Protein AF-A0A7I7SD32-F1 (afdb_monomer_lite)

InterPro domains:
  IPR035069 Antitoxin HicB/UPF0150 [SSF143100] (5-42)

Sequence (60 aa):
MIAEAHPAPGGTWVAIVPKLQGLLAEAPTLSQIPQAVADAANGLGYAISAESIGVRAATR

Organism: NCBI:txid1069220

Structure (mmCIF, N/CA/C/O backbone):
data_AF-A0A7I7SD32-F1
#
_entry.id   AF-A0A7I7SD32-F1
#
loop_
_atom_site.group_PDB
_atom_site.id
_atom_site.type_symbol
_atom_site.label_atom_id
_atom_site.label_alt_id
_atom_site.label_comp_id
_atom_site.label_asym_id
_atom_site.label_entity_id
_atom_site.label_seq_id
_atom_site.pdbx_PDB_ins_code
_atom_site.Cartn_x
_atom_site.Cartn_y
_atom_site.Cartn_z
_atom_site.occupancy
_atom_site.B_iso_or_equiv
_atom_site.auth_seq_id
_atom_site.auth_comp_id
_atom_site.auth_asym_id
_atom_site.auth_atom_id
_atom_site.pdbx_PDB_model_num
ATOM 1 N N . MET A 1 1 ? -7.983 -5.884 5.766 1.00 92.31 1 MET A N 1
ATOM 2 C CA . MET A 1 1 ? -8.612 -5.476 4.479 1.00 92.31 1 MET A CA 1
ATOM 3 C C . MET A 1 1 ? -7.715 -5.878 3.316 1.00 92.31 1 MET A C 1
ATOM 5 O O . MET A 1 1 ? -6.606 -6.303 3.594 1.00 92.31 1 MET A O 1
ATOM 9 N N . ILE A 1 2 ? -8.183 -5.824 2.062 1.00 94.00 2 ILE A N 1
ATOM 10 C CA . ILE A 1 2 ? -7.362 -6.177 0.889 1.00 94.00 2 ILE A CA 1
ATOM 11 C C . ILE A 1 2 ? -7.165 -4.933 0.020 1.00 94.00 2 ILE A C 1
ATOM 13 O O . ILE A 1 2 ? -8.147 -4.261 -0.294 1.00 94.00 2 ILE A O 1
ATOM 17 N N . ALA A 1 3 ? -5.911 -4.658 -0.334 1.00 95.19 3 ALA A N 1
ATOM 18 C CA . ALA A 1 3 ? -5.503 -3.681 -1.332 1.00 95.19 3 ALA A CA 1
ATOM 19 C C . ALA A 1 3 ? -5.188 -4.401 -2.653 1.00 95.19 3 ALA A C 1
ATOM 21 O O . ALA A 1 3 ? -4.452 -5.394 -2.667 1.00 95.19 3 ALA A O 1
ATOM 22 N N . GLU A 1 4 ? -5.758 -3.917 -3.751 1.00 96.38 4 GLU A N 1
ATOM 23 C CA . GLU A 1 4 ? -5.518 -4.436 -5.099 1.00 96.38 4 GLU A CA 1
ATOM 24 C C . GLU A 1 4 ? -4.348 -3.671 -5.707 1.00 96.38 4 GLU A C 1
ATOM 26 O O . GLU A 1 4 ? -4.473 -2.487 -6.003 1.00 96.38 4 GLU A O 1
ATOM 31 N N . ALA A 1 5 ? -3.193 -4.326 -5.818 1.00 96.25 5 ALA A N 1
ATOM 32 C CA . ALA A 1 5 ? -1.958 -3.708 -6.280 1.00 96.25 5 ALA A CA 1
ATOM 33 C C . ALA A 1 5 ? -1.718 -4.013 -7.760 1.00 96.25 5 ALA A C 1
ATOM 35 O O . ALA A 1 5 ? -1.652 -5.175 -8.168 1.00 96.25 5 ALA A O 1
ATOM 36 N N . HIS A 1 6 ? -1.534 -2.961 -8.549 1.00 96.00 6 HIS A N 1
ATOM 37 C CA . HIS A 1 6 ? -1.274 -3.009 -9.980 1.00 96.00 6 HIS A CA 1
ATOM 38 C C . HIS A 1 6 ? 0.117 -2.434 -10.273 1.00 96.00 6 HIS A C 1
ATOM 40 O O . HIS A 1 6 ? 0.471 -1.396 -9.707 1.00 96.00 6 HIS A O 1
ATOM 46 N N . PRO A 1 7 ? 0.914 -3.065 -11.152 1.00 94.56 7 PRO A N 1
ATOM 47 C CA . PRO A 1 7 ? 2.169 -2.476 -11.596 1.00 94.56 7 PRO A CA 1
ATOM 48 C C . PRO A 1 7 ? 1.889 -1.220 -12.432 1.00 94.56 7 PRO A C 1
ATOM 50 O O . PRO A 1 7 ? 1.044 -1.237 -13.331 1.00 94.56 7 PRO A O 1
ATOM 53 N N . ALA A 1 8 ? 2.616 -0.144 -12.149 1.00 91.94 8 ALA A N 1
ATOM 54 C CA . ALA A 1 8 ? 2.552 1.122 -12.866 1.00 91.94 8 ALA A CA 1
ATOM 55 C C . ALA A 1 8 ? 3.823 1.346 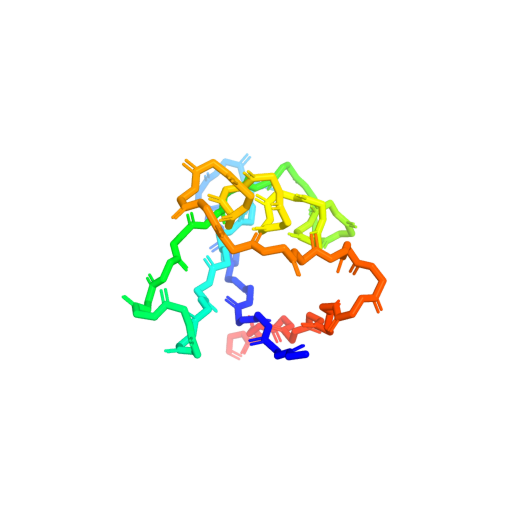-13.715 1.00 91.94 8 ALA A C 1
ATOM 57 O O . ALA A 1 8 ? 4.859 0.704 -13.491 1.00 91.94 8 ALA A O 1
ATOM 58 N N . PRO A 1 9 ? 3.769 2.229 -14.733 1.00 87.44 9 PRO A N 1
ATOM 59 C CA . PRO A 1 9 ? 4.952 2.607 -15.500 1.00 87.44 9 PRO A CA 1
ATOM 60 C C . PRO A 1 9 ? 6.074 3.114 -14.586 1.00 87.44 9 PRO A C 1
ATOM 62 O O . PRO A 1 9 ? 5.819 3.824 -13.622 1.00 87.44 9 PRO A O 1
ATOM 65 N N . GLY A 1 10 ? 7.323 2.762 -14.896 1.00 87.44 10 GLY A N 1
ATOM 66 C CA . GLY A 1 10 ? 8.472 3.149 -14.066 1.00 87.44 10 GLY A CA 1
ATOM 67 C C . GLY A 1 10 ? 8.789 2.185 -12.918 1.00 87.44 10 GLY A C 1
ATOM 68 O O . GLY A 1 10 ? 9.695 2.458 -12.140 1.00 87.44 10 GLY A O 1
ATOM 69 N N . GLY A 1 11 ? 8.103 1.038 -12.840 1.00 89.06 11 GLY A N 1
ATOM 70 C CA . GLY A 1 11 ? 8.424 -0.035 -11.892 1.00 89.06 11 GLY A CA 1
ATOM 71 C C . GLY A 1 11 ? 7.805 0.136 -10.505 1.00 89.06 11 GLY A C 1
ATOM 72 O O . GLY A 1 11 ? 8.094 -0.670 -9.623 1.00 89.06 11 GLY A O 1
ATOM 73 N N . THR A 1 12 ? 6.952 1.145 -10.318 1.00 95.00 12 THR A N 1
ATOM 74 C CA . THR A 1 12 ? 6.184 1.343 -9.087 1.00 95.00 12 THR A CA 1
ATOM 75 C C . THR A 1 12 ? 4.924 0.476 -9.072 1.00 95.00 12 THR A C 1
ATOM 77 O O . THR A 1 12 ? 4.554 -0.174 -10.055 1.00 95.00 12 THR A O 1
ATOM 80 N N . TRP A 1 13 ? 4.270 0.436 -7.918 1.00 96.19 13 TRP A N 1
ATOM 81 C CA . TRP A 1 13 ? 3.021 -0.268 -7.680 1.00 96.19 13 TRP A CA 1
ATOM 82 C C . TRP A 1 13 ? 1.984 0.711 -7.156 1.00 96.19 13 TRP A C 1
ATOM 84 O O . TRP A 1 13 ? 2.256 1.470 -6.229 1.00 96.19 13 TRP A O 1
ATOM 94 N N . VAL A 1 14 ? 0.781 0.655 -7.714 1.00 96.81 14 VAL A N 1
ATOM 95 C CA . VAL A 1 14 ? -0.364 1.441 -7.257 1.00 96.81 1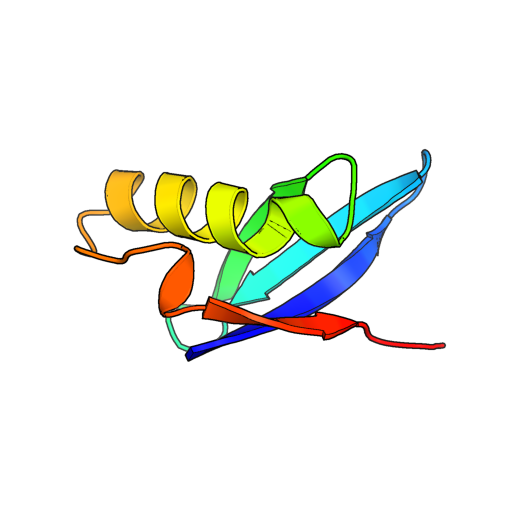4 VAL A CA 1
ATOM 96 C C . VAL A 1 14 ? -1.393 0.493 -6.669 1.00 96.81 14 VAL A C 1
ATOM 98 O O . VAL A 1 14 ? -1.800 -0.471 -7.313 1.00 96.81 14 VAL A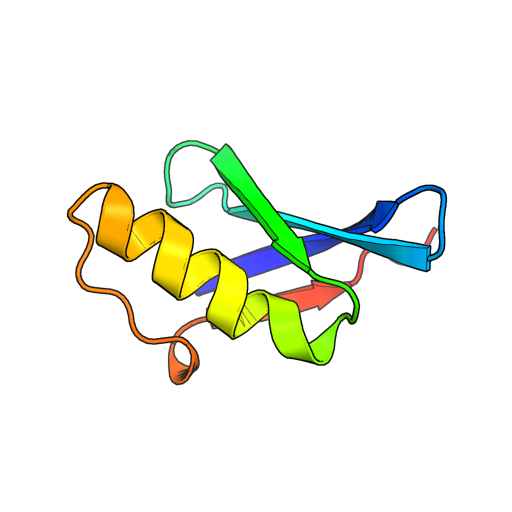 O 1
ATOM 101 N N . ALA A 1 15 ? -1.812 0.766 -5.442 1.00 96.94 15 ALA A N 1
ATOM 102 C CA . ALA A 1 15 ? -2.852 0.042 -4.745 1.00 96.94 15 ALA A CA 1
ATOM 103 C C . ALA A 1 15 ? -4.165 0.810 -4.722 1.00 96.94 15 ALA A C 1
ATOM 105 O O . ALA A 1 15 ? -4.189 2.000 -4.418 1.00 96.94 15 ALA A O 1
ATOM 106 N N . ILE A 1 16 ? -5.251 0.084 -4.966 1.00 96.75 16 ILE A N 1
ATOM 107 C CA . ILE A 1 16 ? -6.625 0.553 -4.816 1.00 96.75 16 ILE A CA 1
ATOM 108 C C . ILE A 1 16 ? -7.228 -0.162 -3.608 1.00 96.75 16 ILE A C 1
ATOM 110 O O . ILE A 1 16 ? -7.140 -1.388 -3.493 1.00 96.75 16 ILE A O 1
ATOM 114 N N . VAL A 1 17 ? -7.855 0.586 -2.698 1.00 95.62 17 VAL A N 1
ATOM 115 C CA . VAL A 1 17 ? -8.504 0.025 -1.504 1.00 95.62 17 VAL A CA 1
ATOM 116 C C . VAL A 1 17 ? -10.008 0.301 -1.543 1.00 95.62 17 VAL A C 1
ATOM 118 O O . VAL A 1 17 ? -10.469 1.321 -1.024 1.00 95.62 17 VAL A O 1
ATOM 121 N N . PRO A 1 18 ? -10.822 -0.616 -2.103 1.00 92.69 18 PRO A N 1
ATOM 122 C CA . PRO A 1 18 ? -12.262 -0.401 -2.271 1.00 92.69 18 PRO A CA 1
ATOM 123 C C . PRO A 1 18 ? -12.997 -0.099 -0.959 1.00 92.69 18 PRO A C 1
ATOM 125 O O . PRO A 1 18 ? -13.918 0.710 -0.923 1.00 92.69 18 PRO A O 1
ATOM 128 N N . LYS A 1 19 ? -12.551 -0.710 0.149 1.00 91.75 19 LYS A N 1
ATOM 129 C CA . LYS A 1 19 ? -13.142 -0.510 1.484 1.00 91.75 19 LYS A CA 1
ATOM 130 C C . LYS A 1 19 ? -12.889 0.879 2.077 1.00 91.75 19 LYS A C 1
ATOM 132 O O . LYS A 1 19 ? -13.548 1.231 3.047 1.00 91.75 19 LYS A O 1
ATOM 137 N N . LEU A 1 20 ? -11.965 1.646 1.503 1.00 92.19 20 LEU A N 1
ATOM 138 C CA . LEU A 1 20 ? -11.625 3.007 1.911 1.00 92.19 20 LEU A CA 1
ATOM 139 C C . LEU A 1 20 ? -11.993 4.000 0.808 1.00 92.19 20 LEU A C 1
ATOM 141 O O . LEU A 1 20 ? -11.177 4.819 0.408 1.00 92.19 20 LEU A O 1
ATOM 145 N N . GLN A 1 21 ? -13.215 3.886 0.279 1.00 92.00 21 GLN A N 1
ATOM 146 C CA . GLN A 1 21 ? -13.741 4.780 -0.763 1.00 92.00 21 GLN A CA 1
ATOM 147 C C . GLN A 1 21 ? -12.859 4.836 -2.025 1.00 92.00 21 GLN A C 1
ATOM 149 O O . GLN A 1 21 ? -12.787 5.859 -2.697 1.00 92.00 21 GLN A O 1
ATOM 154 N N . GLY A 1 22 ? -12.179 3.731 -2.349 1.00 91.06 22 GLY A N 1
ATOM 155 C CA . GLY A 1 22 ? -11.273 3.677 -3.496 1.00 91.06 22 GLY A CA 1
ATOM 156 C C . GLY A 1 22 ? -9.954 4.420 -3.279 1.00 91.06 22 GLY A C 1
ATOM 157 O O . GLY A 1 22 ? -9.356 4.860 -4.256 1.00 91.06 22 GLY A O 1
ATOM 158 N N . LEU A 1 23 ? -9.502 4.559 -2.025 1.00 95.69 23 LEU A N 1
ATOM 159 C CA . LEU A 1 23 ? -8.202 5.137 -1.686 1.00 95.69 23 LEU A CA 1
ATOM 160 C C . LEU A 1 23 ? -7.092 4.564 -2.569 1.00 95.69 23 LEU A C 1
ATOM 162 O O . LEU A 1 23 ? -6.991 3.345 -2.740 1.00 95.69 23 LEU A O 1
ATOM 166 N N . LEU A 1 24 ? -6.260 5.469 -3.079 1.00 96.56 24 LEU A N 1
ATOM 167 C CA . LEU A 1 24 ? -5.091 5.160 -3.884 1.00 96.56 24 LEU A CA 1
ATOM 168 C C . LEU A 1 24 ? -3.827 5.366 -3.055 1.00 96.56 24 LEU A C 1
ATOM 170 O O . LEU A 1 24 ? -3.684 6.385 -2.380 1.00 96.56 24 LEU A O 1
ATOM 174 N N . ALA A 1 25 ? -2.907 4.412 -3.135 1.00 96.25 25 ALA A N 1
ATOM 175 C CA . ALA A 1 25 ? -1.578 4.525 -2.550 1.00 96.25 25 ALA A CA 1
ATOM 176 C C . ALA A 1 25 ? -0.538 4.001 -3.538 1.00 96.25 25 ALA A C 1
ATOM 178 O O . ALA A 1 25 ? -0.748 2.966 -4.165 1.00 96.25 25 ALA A O 1
ATOM 179 N N . GLU A 1 26 ? 0.585 4.697 -3.670 1.00 97.00 26 GLU A N 1
ATOM 180 C CA . GLU A 1 26 ? 1.685 4.291 -4.542 1.00 97.00 26 GLU A CA 1
ATOM 181 C C . GLU A 1 26 ? 2.902 3.900 -3.705 1.00 97.00 26 GLU A C 1
ATOM 183 O O . GLU A 1 26 ? 3.204 4.537 -2.695 1.00 97.00 26 GLU A O 1
ATOM 188 N N . ALA A 1 27 ? 3.603 2.849 -4.125 1.00 96.81 27 ALA A N 1
ATOM 189 C CA . ALA A 1 27 ? 4.842 2.417 -3.503 1.00 96.81 27 ALA A CA 1
ATOM 190 C C . ALA A 1 27 ? 5.863 1.918 -4.544 1.00 96.81 27 ALA A C 1
ATOM 192 O O . ALA A 1 27 ? 5.476 1.327 -5.554 1.00 96.81 27 ALA A O 1
ATOM 193 N N . PRO A 1 28 ? 7.176 2.082 -4.295 1.00 95.69 28 PRO A N 1
ATOM 194 C CA . PRO A 1 28 ? 8.225 1.554 -5.171 1.00 95.69 28 PRO A CA 1
ATOM 195 C C . 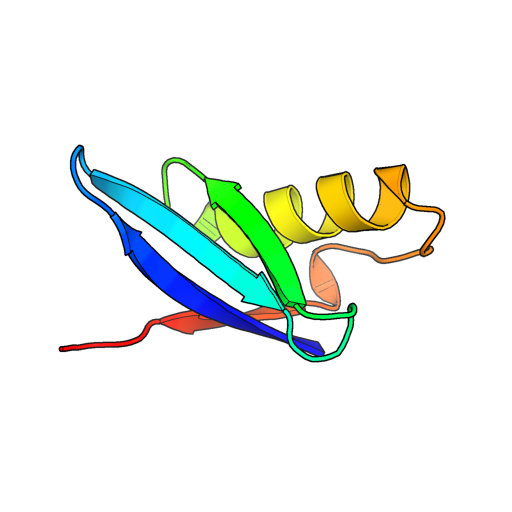PRO A 1 28 ? 8.194 0.032 -5.350 1.00 95.69 28 PRO A C 1
ATOM 197 O O . PRO A 1 28 ? 8.561 -0.472 -6.407 1.00 95.69 28 PRO A O 1
ATOM 200 N N . THR A 1 29 ? 7.767 -0.721 -4.333 1.00 95.19 29 THR A N 1
ATOM 201 C CA . THR A 1 29 ? 7.686 -2.185 -4.397 1.00 95.19 29 THR A CA 1
ATOM 202 C C . THR A 1 29 ? 6.353 -2.706 -3.873 1.00 95.19 29 THR A C 1
ATOM 204 O O . THR A 1 29 ? 5.702 -2.089 -3.030 1.00 95.19 29 THR A O 1
ATOM 207 N N . LEU A 1 30 ? 5.973 -3.908 -4.317 1.00 94.69 30 LEU A N 1
ATOM 208 C CA . LEU A 1 30 ? 4.759 -4.582 -3.854 1.00 94.69 30 LEU A CA 1
ATOM 209 C C . LEU A 1 30 ? 4.731 -4.766 -2.325 1.00 94.69 30 LEU A C 1
ATOM 211 O O . LEU A 1 30 ? 3.679 -4.628 -1.708 1.00 94.69 30 LEU A O 1
ATOM 215 N N . SER A 1 31 ? 5.880 -5.052 -1.703 1.00 95.69 31 SER A N 1
ATOM 216 C CA . SER A 1 31 ? 5.977 -5.256 -0.252 1.00 95.69 31 SER A CA 1
ATOM 217 C C . SER A 1 31 ? 5.783 -3.975 0.563 1.00 95.69 31 SER A C 1
ATOM 219 O O . SER A 1 31 ? 5.506 -4.061 1.755 1.00 95.69 31 SER A O 1
ATOM 221 N N . GLN A 1 32 ? 5.897 -2.799 -0.061 1.00 97.06 32 GLN A N 1
ATOM 222 C CA . GLN A 1 32 ? 5.702 -1.499 0.585 1.00 97.06 32 GLN A CA 1
ATOM 223 C C . GLN A 1 32 ? 4.254 -0.995 0.513 1.00 97.06 32 GLN A C 1
ATOM 225 O O . GLN A 1 32 ? 3.890 -0.075 1.243 1.00 97.06 32 GLN A O 1
ATOM 230 N N . ILE A 1 33 ? 3.402 -1.622 -0.303 1.00 97.44 33 ILE A N 1
ATOM 231 C CA . ILE A 1 33 ? 1.985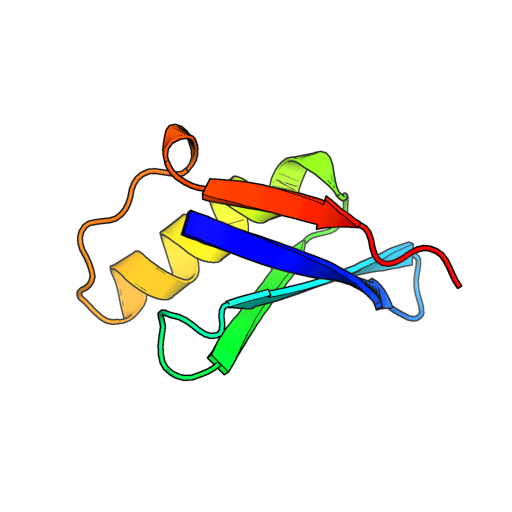 -1.262 -0.440 1.00 97.44 33 ILE A CA 1
ATOM 232 C C . ILE A 1 33 ? 1.213 -1.241 0.891 1.00 97.44 33 ILE A C 1
ATOM 234 O O . ILE A 1 33 ? 0.469 -0.282 1.100 1.00 97.44 33 ILE A O 1
ATOM 238 N N . PRO A 1 34 ? 1.359 -2.220 1.812 1.00 97.56 34 PRO A N 1
ATOM 239 C CA . PRO A 1 34 ? 0.636 -2.178 3.083 1.00 97.56 34 PRO A CA 1
ATOM 240 C C . PRO A 1 34 ? 0.940 -0.907 3.879 1.00 97.56 34 PRO A C 1
ATOM 242 O O . PRO A 1 34 ? 0.030 -0.302 4.441 1.00 97.56 34 PRO A O 1
ATOM 245 N N . GLN A 1 35 ? 2.206 -0.479 3.883 1.00 98.00 35 GLN A N 1
ATOM 246 C CA . GLN A 1 35 ? 2.625 0.728 4.587 1.00 98.00 35 GLN A CA 1
ATOM 247 C C . GLN A 1 35 ? 2.083 1.985 3.903 1.00 98.00 35 GLN A C 1
ATOM 249 O O . GLN A 1 35 ? 1.463 2.808 4.566 1.00 98.00 35 GLN A O 1
ATOM 254 N N . ALA A 1 36 ? 2.221 2.094 2.577 1.00 97.38 36 ALA A N 1
ATOM 255 C CA . ALA A 1 36 ? 1.722 3.246 1.824 1.00 97.38 36 ALA A CA 1
ATOM 256 C C . ALA A 1 36 ? 0.200 3.430 1.975 1.00 97.38 36 ALA A C 1
ATOM 258 O O . ALA A 1 36 ? -0.289 4.550 2.122 1.00 97.38 36 ALA A O 1
ATOM 259 N N . VAL A 1 37 ? -0.559 2.328 1.992 1.00 97.62 37 VAL A N 1
ATOM 260 C CA . VAL A 1 37 ? -2.003 2.357 2.256 1.00 97.62 37 VAL A CA 1
ATOM 261 C C . VAL A 1 37 ? -2.298 2.793 3.690 1.00 97.62 37 VAL A C 1
ATOM 263 O O . VAL A 1 37 ? -3.202 3.602 3.887 1.00 97.62 37 VAL A O 1
ATOM 266 N N . ALA A 1 38 ? -1.577 2.265 4.684 1.00 97.31 38 ALA A N 1
ATOM 267 C CA . ALA A 1 38 ? -1.776 2.652 6.078 1.00 97.31 38 ALA A CA 1
ATOM 268 C C . ALA A 1 38 ? -1.506 4.148 6.277 1.00 97.31 38 ALA A C 1
ATOM 270 O O . ALA A 1 38 ? -2.330 4.837 6.870 1.00 97.31 38 ALA A O 1
ATOM 271 N N . ASP A 1 39 ? -0.412 4.670 5.724 1.00 97.38 39 ASP A N 1
ATOM 272 C CA . ASP A 1 39 ? -0.051 6.086 5.826 1.00 97.38 39 ASP A CA 1
ATOM 273 C C . ASP A 1 39 ? -1.112 6.982 5.170 1.00 97.38 39 ASP A C 1
ATOM 275 O O . ASP A 1 39 ? -1.587 7.939 5.786 1.00 97.38 39 ASP A O 1
ATOM 279 N N . ALA A 1 40 ? -1.559 6.632 3.959 1.00 96.62 40 ALA A N 1
ATOM 280 C CA . ALA A 1 40 ? -2.617 7.361 3.263 1.00 96.62 40 ALA A CA 1
ATOM 281 C C . ALA A 1 40 ? -3.954 7.310 4.024 1.00 96.62 40 ALA A C 1
ATOM 283 O O . ALA A 1 40 ? -4.632 8.326 4.158 1.00 96.62 40 ALA A O 1
ATOM 284 N N . ALA A 1 41 ? -4.330 6.148 4.564 1.00 95.88 41 ALA A N 1
ATOM 285 C CA . ALA A 1 41 ? -5.567 5.984 5.322 1.00 95.88 41 ALA A CA 1
ATOM 286 C C . ALA A 1 41 ? -5.533 6.735 6.664 1.00 95.88 41 ALA A C 1
ATOM 288 O O . ALA A 1 41 ? -6.506 7.411 7.008 1.00 95.88 41 ALA A O 1
ATOM 289 N N . ASN A 1 42 ? -4.409 6.680 7.385 1.00 96.38 42 ASN A N 1
ATOM 290 C CA . ASN A 1 42 ? -4.190 7.440 8.616 1.00 96.38 42 ASN A CA 1
ATOM 291 C C . ASN A 1 42 ? -4.246 8.953 8.346 1.00 96.38 42 ASN A C 1
ATOM 293 O O . ASN A 1 42 ? -4.857 9.686 9.123 1.00 96.38 42 ASN A O 1
ATOM 297 N N . GLY A 1 43 ? -3.712 9.419 7.210 1.00 95.19 43 GLY A N 1
ATOM 298 C CA . GLY A 1 43 ? -3.834 10.812 6.760 1.00 95.19 43 GLY A CA 1
ATOM 299 C C . GLY A 1 43 ? -5.276 11.271 6.500 1.00 95.19 43 GLY A C 1
ATOM 300 O O . GLY A 1 43 ? -5.565 12.462 6.591 1.00 95.19 43 GLY A O 1
ATOM 301 N N . LEU A 1 44 ? -6.196 10.337 6.238 1.00 93.62 44 LEU A N 1
ATOM 302 C CA . LEU A 1 44 ? -7.636 10.591 6.104 1.00 93.62 44 LEU A CA 1
ATOM 303 C C . LEU A 1 44 ? -8.421 10.373 7.412 1.00 93.62 44 LEU A C 1
ATOM 305 O O . LEU A 1 44 ? -9.647 10.471 7.413 1.00 93.62 44 LEU A O 1
ATOM 309 N N . GLY A 1 45 ? -7.739 10.071 8.521 1.00 94.94 45 GLY A N 1
ATOM 310 C CA . GLY A 1 45 ? -8.348 9.859 9.837 1.00 94.94 45 GLY A CA 1
ATOM 311 C C . GLY A 1 45 ? -8.818 8.428 10.119 1.00 94.94 45 GLY A C 1
ATOM 312 O O . GLY A 1 45 ? -9.451 8.194 11.149 1.00 94.94 45 GLY A O 1
ATOM 313 N N . TYR A 1 46 ? -8.513 7.456 9.254 1.00 93.56 46 TYR A N 1
ATOM 314 C CA . TYR A 1 46 ? -8.763 6.043 9.551 1.00 93.56 46 TYR A CA 1
ATOM 315 C C . TYR A 1 46 ? -7.634 5.482 10.413 1.00 93.56 46 TYR A C 1
ATOM 317 O O . TYR A 1 46 ? -6.491 5.507 9.986 1.00 93.56 46 TYR A O 1
ATOM 325 N N . ALA A 1 47 ? -7.936 4.899 11.574 1.00 93.38 47 ALA A N 1
ATOM 326 C CA . ALA A 1 47 ? -6.932 4.221 12.398 1.00 93.38 47 ALA A CA 1
ATOM 327 C C . ALA A 1 47 ? -6.626 2.813 11.845 1.00 93.38 47 ALA A C 1
ATOM 329 O O . ALA A 1 47 ? -7.291 1.840 12.210 1.00 93.38 47 ALA A O 1
ATOM 330 N N . ILE A 1 48 ? -5.653 2.703 10.933 1.00 94.00 48 ILE A N 1
ATOM 331 C CA . ILE A 1 48 ? -5.301 1.448 10.243 1.00 94.00 48 ILE A CA 1
ATOM 332 C C . ILE A 1 48 ? -3.803 1.160 10.366 1.00 94.00 48 ILE A C 1
ATOM 334 O O . ILE A 1 48 ? -2.961 2.018 10.110 1.00 94.00 48 ILE A O 1
ATOM 338 N N . SER A 1 49 ? -3.478 -0.087 10.714 1.00 96.12 49 SER A N 1
ATOM 339 C CA . SER A 1 49 ? -2.108 -0.614 10.739 1.00 96.12 49 SER A CA 1
ATOM 340 C C . SER A 1 49 ? -1.780 -1.371 9.450 1.00 96.12 49 SER A C 1
ATOM 342 O O . SER A 1 49 ? -2.636 -2.087 8.914 1.00 96.12 49 SER A O 1
ATOM 344 N N . ALA A 1 50 ? -0.531 -1.269 8.985 1.00 95.25 50 ALA A N 1
ATOM 345 C CA . ALA A 1 50 ? -0.027 -1.968 7.802 1.00 95.25 50 ALA A CA 1
ATOM 346 C C . ALA A 1 50 ? -0.223 -3.494 7.882 1.00 95.25 50 ALA A C 1
ATOM 348 O O . ALA A 1 50 ? -0.579 -4.127 6.892 1.00 95.25 50 ALA A O 1
ATOM 349 N N . GLU A 1 51 ? -0.093 -4.086 9.074 1.00 95.94 51 GLU A N 1
ATOM 350 C CA . GLU A 1 51 ? -0.263 -5.533 9.300 1.00 95.94 51 GLU A CA 1
ATOM 351 C C . GLU A 1 51 ? -1.697 -6.029 9.052 1.00 95.94 51 GLU A C 1
ATOM 353 O O . GLU A 1 51 ? -1.932 -7.210 8.801 1.00 95.94 51 GLU A O 1
ATOM 358 N N . SER A 1 52 ? -2.671 -5.116 9.089 1.00 95.06 52 SER A N 1
ATOM 359 C CA . SER A 1 52 ? -4.080 -5.416 8.835 1.00 95.06 52 SER A CA 1
ATOM 360 C C . SER A 1 52 ? -4.435 -5.398 7.342 1.00 95.06 52 SER A C 1
ATOM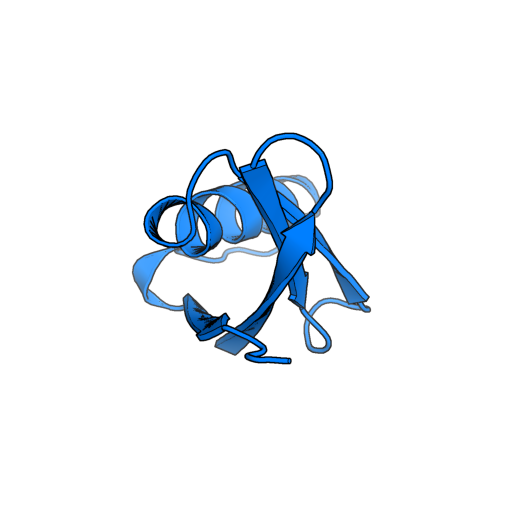 362 O O . SER A 1 52 ? -5.581 -5.689 6.966 1.00 95.06 52 SER A O 1
ATOM 364 N N . ILE A 1 53 ? -3.479 -5.049 6.476 1.00 96.12 53 ILE A N 1
ATOM 365 C CA . ILE A 1 53 ? -3.661 -4.877 5.036 1.00 96.12 53 ILE A CA 1
ATOM 366 C C . ILE A 1 53 ? -3.020 -6.060 4.309 1.00 96.12 53 ILE A C 1
ATOM 368 O O . ILE A 1 53 ? -1.804 -6.177 4.197 1.00 96.12 53 ILE A O 1
ATOM 372 N N . GLY A 1 54 ? -3.862 -6.935 3.765 1.00 96.00 54 GLY A N 1
ATOM 373 C CA . GLY A 1 54 ? -3.442 -7.915 2.772 1.00 96.00 54 GLY A CA 1
ATOM 374 C C . GLY A 1 54 ? -3.295 -7.252 1.406 1.00 96.00 54 GLY A C 1
ATOM 375 O O . GLY A 1 54 ? -4.082 -6.374 1.051 1.00 96.00 54 GLY A O 1
ATOM 376 N N . VAL A 1 55 ? -2.322 -7.693 0.616 1.00 96.12 55 VAL A N 1
ATOM 377 C CA . VAL A 1 55 ? -2.096 -7.185 -0.742 1.00 96.12 55 VAL A CA 1
ATOM 378 C C . VAL A 1 55 ? -2.337 -8.300 -1.738 1.00 96.12 55 VAL A C 1
ATOM 380 O O . VAL A 1 55 ? -1.810 -9.403 -1.594 1.00 96.12 55 VAL A O 1
ATOM 383 N N . ARG A 1 56 ? -3.138 -8.008 -2.759 1.00 94.56 56 ARG A N 1
ATOM 384 C CA . ARG A 1 56 ? -3.338 -8.887 -3.906 1.00 94.56 56 ARG A CA 1
ATOM 385 C C . ARG A 1 56 ? -2.731 -8.219 -5.127 1.00 94.56 56 ARG A C 1
ATOM 387 O O . ARG A 1 56 ? -3.241 -7.199 -5.576 1.00 94.56 56 ARG A O 1
ATOM 394 N N . ALA A 1 57 ? -1.660 -8.799 -5.657 1.00 91.75 57 ALA A N 1
ATOM 395 C CA . ALA A 1 57 ? -1.100 -8.357 -6.925 1.00 91.75 57 ALA A CA 1
ATOM 396 C C . ALA A 1 57 ? -2.026 -8.786 -8.068 1.00 91.75 57 ALA A C 1
ATOM 398 O O . ALA A 1 57 ? -2.332 -9.973 -8.207 1.00 91.75 57 ALA A O 1
ATOM 399 N N . ALA A 1 58 ? -2.462 -7.834 -8.886 1.00 84.31 58 ALA A N 1
ATOM 400 C CA . ALA A 1 58 ? -3.115 -8.132 -10.148 1.00 84.31 58 ALA A CA 1
ATOM 401 C C . ALA A 1 58 ? -2.042 -8.567 -11.155 1.00 84.31 58 ALA A C 1
ATOM 403 O O . ALA A 1 58 ? -1.277 -7.752 -11.672 1.00 84.31 58 ALA A O 1
ATOM 404 N N . THR A 1 59 ? -1.952 -9.871 -11.403 1.00 69.44 59 THR A N 1
ATOM 405 C CA . THR A 1 59 ? -1.214 -10.402 -12.551 1.00 69.44 59 THR A CA 1
ATOM 406 C C . THR A 1 59 ? -2.072 -10.221 -13.797 1.00 69.44 59 THR A C 1
ATOM 408 O O . THR A 1 59 ? -3.276 -10.462 -13.741 1.00 69.44 59 THR A O 1
ATOM 411 N N . ARG A 1 60 ? -1.441 -9.749 -14.873 1.00 56.50 60 ARG A N 1
ATOM 412 C CA . ARG A 1 60 ? -2.050 -9.461 -16.177 1.00 56.50 60 ARG A CA 1
ATOM 413 C C . ARG A 1 60 ? -2.948 -10.582 -16.700 1.00 56.50 60 ARG A C 1
ATOM 415 O O . ARG A 1 60 ? -2.579 -11.759 -16.491 1.00 56.50 60 ARG A O 1
#

Radius of gyration: 10.41 Å; chains: 1; bounding box: 22×21×29 Å

Foldseek 3Di:
DEWEWEQDPPQKIWTFDVVQVRDIFIGNDQVCVLVRVCVSCVVVVDNDDSVVYHYDYDDD

Secondary structure (DSSP, 8-state):
-EEEEEE-TTS-EEEEEGGGTTEEEEESSGGGHHHHHHHHHHHTT----GGG-EEEE---

pLDDT: mean 93.69, std 6.42, range [56.5, 98.0]